Protein AF-A0A960BVI9-F1 (afdb_monomer_lite)

Structure (mmCIF, N/CA/C/O backbone):
data_AF-A0A960BVI9-F1
#
_entry.id   AF-A0A960BVI9-F1
#
loop_
_atom_site.group_PDB
_atom_site.id
_atom_site.type_symbol
_atom_site.label_atom_id
_atom_site.label_alt_id
_atom_site.label_comp_id
_atom_site.label_asym_id
_atom_site.label_entity_id
_atom_site.label_seq_id
_atom_site.pdbx_PDB_ins_code
_atom_site.Cartn_x
_atom_site.Cartn_y
_atom_site.Cartn_z
_atom_site.occupancy
_atom_site.B_iso_or_equiv
_atom_site.auth_seq_id
_atom_site.auth_comp_id
_atom_site.auth_asym_id
_atom_site.auth_atom_id
_atom_site.pdbx_PDB_model_num
ATOM 1 N N . MET A 1 1 ? -34.348 8.005 28.170 1.00 41.28 1 MET A N 1
ATOM 2 C CA . MET A 1 1 ? -33.166 7.684 27.341 1.00 41.28 1 MET A CA 1
ATOM 3 C C . MET A 1 1 ? -33.009 8.799 26.322 1.00 41.28 1 MET A C 1
ATOM 5 O O . MET A 1 1 ? -33.787 8.871 25.384 1.00 41.28 1 MET A O 1
ATOM 9 N N . THR A 1 2 ? -32.115 9.746 26.586 1.00 37.50 2 THR A N 1
ATOM 10 C CA . THR A 1 2 ? -31.888 10.945 25.771 1.00 37.50 2 THR A CA 1
ATOM 11 C C . THR A 1 2 ? -30.920 10.625 24.633 1.00 37.50 2 THR A C 1
ATOM 13 O O . THR A 1 2 ? -29.771 10.257 24.862 1.00 37.50 2 THR A O 1
ATOM 16 N N . THR A 1 3 ? -31.387 10.753 23.393 1.00 50.28 3 THR A N 1
ATOM 17 C CA . THR A 1 3 ? -30.554 10.714 22.188 1.00 50.28 3 THR A CA 1
ATOM 18 C C . THR A 1 3 ? -29.723 11.993 22.121 1.00 50.28 3 THR A C 1
ATOM 20 O O . THR A 1 3 ? -30.247 13.062 21.807 1.00 50.28 3 THR A O 1
ATOM 23 N N . ALA A 1 4 ? -28.435 11.903 22.453 1.00 48.38 4 ALA A N 1
ATOM 24 C CA . ALA A 1 4 ? -27.491 12.988 22.207 1.00 48.38 4 ALA A CA 1
ATOM 25 C C . ALA A 1 4 ? -27.341 13.204 20.686 1.00 48.38 4 ALA A C 1
ATOM 27 O O . ALA A 1 4 ? -27.216 12.222 19.948 1.00 48.38 4 ALA A O 1
ATOM 28 N N . PRO A 1 5 ? -27.349 14.454 20.191 1.00 46.62 5 PRO A N 1
ATOM 29 C CA . PRO A 1 5 ? -27.175 14.726 18.773 1.00 46.62 5 PRO A CA 1
ATOM 30 C C . PRO A 1 5 ? -25.729 14.405 18.375 1.00 46.62 5 PRO A C 1
ATOM 32 O O . PRO A 1 5 ? -24.778 14.916 18.969 1.00 46.62 5 PRO A O 1
ATOM 35 N N . ALA A 1 6 ? -25.554 13.556 17.362 1.00 50.59 6 ALA A N 1
ATOM 36 C CA . ALA A 1 6 ? -24.264 13.336 16.723 1.00 50.59 6 ALA A CA 1
ATOM 37 C C . ALA A 1 6 ? -23.855 14.627 15.992 1.00 50.59 6 ALA A C 1
ATOM 39 O O . ALA A 1 6 ? -24.289 14.889 14.873 1.00 50.59 6 ALA A O 1
ATOM 40 N N . GLY A 1 7 ? -23.064 15.473 16.656 1.00 50.00 7 GLY A N 1
ATOM 41 C CA . GLY A 1 7 ? -22.463 16.650 16.029 1.00 50.00 7 GLY A CA 1
ATOM 42 C C . GLY A 1 7 ? -21.568 16.257 14.841 1.00 50.00 7 GLY A C 1
ATOM 43 O O . GLY A 1 7 ? -21.094 15.118 14.786 1.00 50.00 7 GLY A O 1
ATOM 44 N N . PRO A 1 8 ? -21.296 17.170 13.890 1.00 53.22 8 PRO A N 1
ATOM 45 C CA . PRO A 1 8 ? -20.528 16.846 12.695 1.00 53.22 8 PRO A CA 1
ATOM 46 C C . PRO A 1 8 ? -19.108 16.425 13.091 1.00 53.22 8 PRO A C 1
ATOM 48 O O . PRO A 1 8 ? -18.296 17.247 13.516 1.00 53.22 8 PRO A O 1
ATOM 51 N N . VAL A 1 9 ? -18.794 15.138 12.932 1.00 60.09 9 VAL A N 1
ATOM 52 C CA . VAL A 1 9 ? -17.476 14.538 13.231 1.00 60.09 9 VAL A CA 1
ATOM 53 C C . VAL A 1 9 ? -16.339 15.245 12.464 1.00 60.09 9 VAL A C 1
ATOM 55 O O . VAL A 1 9 ? -15.193 15.265 12.903 1.00 60.09 9 VAL A O 1
ATOM 58 N N . VAL A 1 10 ? -16.683 15.936 11.374 1.00 54.84 10 VAL A N 1
ATOM 59 C CA . VAL A 1 10 ? -15.798 16.760 10.535 1.00 54.84 10 VAL A CA 1
ATOM 60 C C . VAL A 1 10 ? -15.158 17.936 11.293 1.00 54.84 10 VAL A C 1
ATOM 62 O O . VAL A 1 10 ? -14.070 18.372 10.927 1.00 54.84 10 VAL A O 1
ATOM 65 N N . GLY A 1 11 ? -15.788 18.447 12.357 1.00 55.06 11 GLY A N 1
ATOM 66 C CA . GLY A 1 11 ? -15.267 19.582 13.134 1.00 55.06 11 GLY A CA 1
ATOM 67 C C . GLY A 1 11 ? -14.165 19.230 14.142 1.00 55.06 11 GLY A C 1
ATOM 68 O O . GLY A 1 11 ? -13.556 20.137 14.701 1.00 55.06 11 GLY A O 1
ATOM 69 N N . LYS A 1 12 ? -13.911 17.937 14.392 1.00 58.44 12 LYS A N 1
ATOM 70 C CA . LYS A 1 12 ? -12.926 17.455 15.383 1.00 58.44 12 LYS A CA 1
ATOM 71 C C . LYS A 1 12 ? -11.651 16.867 14.766 1.00 58.44 12 LYS A C 1
ATOM 73 O O . LYS A 1 12 ? -10.797 16.385 15.503 1.00 58.44 12 LYS A O 1
ATOM 78 N N . LEU A 1 13 ? -11.524 16.889 13.440 1.00 55.69 13 LEU A N 1
ATOM 79 C CA . LEU A 1 13 ? -10.357 16.370 12.726 1.00 55.69 13 LEU A CA 1
ATOM 80 C C . LEU A 1 13 ? -9.377 17.510 12.430 1.00 55.69 13 LEU A C 1
ATOM 82 O O . LEU A 1 13 ? -9.787 18.587 11.990 1.00 55.69 13 LEU A O 1
ATOM 86 N N . SER A 1 14 ? -8.086 17.267 12.676 1.00 66.19 14 SER A N 1
ATOM 87 C CA . SER A 1 14 ? -7.003 18.189 12.317 1.00 66.19 14 SER A CA 1
ATOM 88 C C . SER A 1 14 ? -7.099 18.548 10.829 1.00 66.19 14 SER A C 1
ATOM 90 O O . SER A 1 14 ? -7.476 17.710 10.009 1.00 66.19 14 SER A O 1
ATOM 92 N N . THR A 1 15 ? -6.767 19.784 10.446 1.00 69.44 15 THR A N 1
ATOM 93 C CA . THR A 1 15 ? -6.812 20.231 9.038 1.00 69.44 15 THR A CA 1
ATOM 94 C C . THR A 1 15 ? -5.979 19.330 8.119 1.00 69.44 15 THR A C 1
ATOM 96 O O . THR A 1 15 ? -6.350 19.121 6.967 1.00 69.44 15 THR A O 1
ATOM 99 N N . LEU A 1 16 ? -4.910 18.731 8.650 1.00 67.31 16 LEU A N 1
ATOM 100 C CA . LEU A 1 16 ? -4.094 17.713 7.986 1.00 67.31 16 LEU A CA 1
ATOM 101 C C . LEU A 1 16 ? -4.873 16.429 7.670 1.00 67.31 16 LEU A C 1
ATOM 103 O O . LEU A 1 16 ? -4.855 15.995 6.523 1.00 67.31 16 LEU A O 1
ATOM 107 N N . ASP A 1 17 ? -5.609 15.872 8.634 1.00 74.25 17 ASP A N 1
ATOM 108 C CA . ASP A 1 17 ? -6.426 14.665 8.423 1.00 74.25 17 ASP A CA 1
ATOM 109 C C . ASP A 1 17 ? -7.610 14.951 7.495 1.00 74.25 17 ASP A C 1
ATOM 111 O O . ASP A 1 17 ? -7.989 14.127 6.663 1.00 74.25 17 ASP A O 1
ATOM 115 N N . ARG A 1 18 ? -8.172 16.161 7.590 1.00 78.81 18 ARG A N 1
ATOM 116 C CA . ARG A 1 18 ? -9.286 16.604 6.748 1.00 78.81 18 ARG A CA 1
ATOM 117 C C . ARG A 1 18 ? -8.893 16.750 5.276 1.00 78.81 18 ARG A C 1
ATOM 119 O O . ARG A 1 18 ? -9.699 16.432 4.405 1.00 78.81 18 ARG A O 1
ATOM 126 N N . PHE A 1 19 ? -7.683 17.234 4.996 1.00 84.38 19 PHE A N 1
ATOM 127 C CA . PHE A 1 19 ? -7.162 17.403 3.635 1.00 84.38 19 PHE A CA 1
ATOM 128 C C . PHE A 1 19 ? -6.171 16.304 3.229 1.00 84.38 19 PHE A C 1
ATOM 130 O O . PHE A 1 19 ? -5.498 16.438 2.209 1.00 84.38 19 PHE A O 1
ATOM 137 N N . LEU A 1 20 ? -6.096 15.201 3.979 1.00 84.00 20 LEU A N 1
ATOM 138 C CA . LEU A 1 20 ? -5.167 14.098 3.727 1.00 84.00 20 LEU A CA 1
ATOM 139 C C . LEU A 1 20 ? -5.226 13.569 2.279 1.00 84.00 20 LEU A C 1
ATOM 141 O O . LEU A 1 20 ? -4.162 13.431 1.676 1.00 84.00 20 LEU A O 1
ATOM 145 N N . PRO A 1 21 ? -6.407 13.365 1.651 1.00 88.88 21 PRO A N 1
ATOM 146 C CA . PRO A 1 21 ? -6.463 12.932 0.252 1.00 88.88 21 PRO A CA 1
ATOM 147 C C . PRO A 1 21 ? -5.818 13.940 -0.707 1.00 88.88 21 PRO A C 1
ATOM 149 O O . PRO A 1 21 ? -5.126 13.552 -1.644 1.00 88.88 21 PRO A O 1
ATOM 152 N N . VAL A 1 22 ? -6.004 15.238 -0.450 1.00 91.69 22 VAL A N 1
ATOM 153 C CA . VAL A 1 22 ? -5.425 16.316 -1.263 1.00 91.69 22 VAL A CA 1
ATOM 154 C C . VAL A 1 22 ? -3.905 16.319 -1.123 1.00 91.69 22 VAL A C 1
ATOM 156 O O . VAL A 1 22 ? -3.197 16.368 -2.126 1.00 91.69 22 VAL A O 1
ATOM 159 N N . TRP A 1 23 ? -3.397 16.194 0.104 1.00 89.88 23 TRP A N 1
ATOM 160 C CA . TRP A 1 23 ? -1.960 16.106 0.360 1.00 89.88 23 TRP A CA 1
ATOM 161 C C . TRP A 1 23 ? -1.320 14.876 -0.290 1.00 89.88 23 TRP A C 1
ATOM 163 O O . TRP A 1 23 ? -0.238 15.002 -0.860 1.00 89.88 23 TRP A O 1
ATOM 173 N N . ILE A 1 24 ? -1.993 13.718 -0.273 1.00 90.00 24 ILE A N 1
ATOM 174 C CA . ILE A 1 24 ? -1.521 12.504 -0.960 1.00 90.00 24 ILE A CA 1
ATOM 175 C C . ILE A 1 24 ? -1.389 12.762 -2.464 1.00 90.00 24 ILE A C 1
ATOM 177 O O . ILE A 1 24 ? -0.338 12.484 -3.037 1.00 90.00 24 ILE A O 1
ATOM 181 N N . VAL A 1 25 ? -2.410 13.340 -3.102 1.00 93.81 25 VAL A N 1
ATOM 182 C CA . VAL A 1 25 ? -2.375 13.637 -4.544 1.00 93.81 25 VAL A CA 1
ATOM 183 C C . VAL A 1 25 ? -1.263 14.631 -4.883 1.00 93.81 25 VAL A C 1
ATOM 185 O O . VAL A 1 25 ? -0.531 14.418 -5.850 1.00 93.81 25 VAL A O 1
ATOM 188 N N . ILE A 1 26 ? -1.087 15.681 -4.075 1.00 94.38 26 ILE A N 1
ATOM 189 C CA . ILE A 1 26 ? -0.002 16.657 -4.256 1.00 94.38 26 ILE A CA 1
ATOM 190 C C . ILE A 1 26 ? 1.366 15.977 -4.126 1.00 94.38 26 ILE A C 1
ATOM 192 O O . ILE A 1 26 ? 2.237 16.201 -4.965 1.00 94.38 26 ILE A O 1
ATOM 196 N N . ALA A 1 27 ? 1.555 15.121 -3.119 1.00 91.62 27 ALA A N 1
ATOM 197 C CA . ALA A 1 27 ? 2.803 14.390 -2.919 1.00 91.62 27 ALA A CA 1
ATOM 198 C C . ALA A 1 27 ? 3.096 13.416 -4.074 1.00 91.62 27 ALA A C 1
ATOM 200 O O . ALA A 1 27 ? 4.230 13.360 -4.551 1.00 91.62 27 ALA A O 1
ATOM 201 N N . MET A 1 28 ? 2.082 12.699 -4.574 1.00 92.88 28 MET A N 1
ATOM 202 C CA . MET A 1 28 ? 2.214 11.812 -5.736 1.00 92.88 28 MET A CA 1
ATOM 203 C C . MET A 1 28 ? 2.594 12.591 -6.999 1.00 92.88 28 MET A C 1
ATOM 205 O O . MET A 1 28 ? 3.538 12.213 -7.695 1.00 92.88 28 MET A O 1
ATOM 209 N N . ALA A 1 29 ? 1.893 13.693 -7.281 1.00 93.38 29 ALA A N 1
ATOM 210 C CA . ALA A 1 29 ? 2.171 14.537 -8.438 1.00 93.38 29 ALA A CA 1
ATOM 211 C C . ALA A 1 29 ? 3.575 15.152 -8.356 1.00 93.38 29 ALA A C 1
ATOM 213 O O . ALA A 1 29 ? 4.336 15.082 -9.321 1.00 93.38 29 ALA A O 1
ATOM 214 N N . GLY A 1 30 ? 3.944 15.692 -7.191 1.00 93.69 30 GLY A N 1
ATOM 215 C CA . GLY A 1 30 ? 5.273 16.241 -6.937 1.00 93.69 30 GLY A CA 1
ATOM 216 C C . GLY A 1 30 ? 6.375 15.196 -7.114 1.00 93.69 30 GLY A C 1
ATOM 217 O O . GLY A 1 30 ? 7.350 15.458 -7.813 1.00 93.69 30 GLY A O 1
ATOM 218 N N . GLY A 1 31 ? 6.194 13.995 -6.558 1.00 87.19 31 GLY A N 1
ATOM 219 C CA . GLY A 1 31 ? 7.140 12.887 -6.700 1.00 87.19 31 GLY A CA 1
ATOM 220 C C . GLY A 1 31 ? 7.330 12.444 -8.153 1.00 87.19 31 GLY A C 1
ATOM 221 O O . GLY A 1 31 ? 8.465 12.274 -8.596 1.00 87.19 31 GLY A O 1
ATOM 222 N N . LEU A 1 32 ? 6.244 12.322 -8.923 1.00 88.31 32 LEU A N 1
ATOM 223 C CA . LEU A 1 32 ? 6.309 11.923 -10.333 1.00 88.31 32 LEU A CA 1
ATOM 224 C C . LEU A 1 32 ? 6.975 12.994 -11.211 1.00 88.31 32 LEU A C 1
ATOM 226 O O . LEU A 1 32 ? 7.795 12.667 -12.071 1.00 88.31 32 LEU A O 1
ATOM 230 N N . LEU A 1 33 ? 6.647 14.271 -10.991 1.00 89.38 33 LEU A N 1
ATOM 231 C CA . LEU A 1 33 ? 7.253 15.388 -11.721 1.00 89.38 33 LEU A CA 1
ATOM 232 C C . LEU A 1 33 ? 8.747 15.502 -11.419 1.00 89.38 33 LEU A C 1
ATOM 234 O O . LEU A 1 33 ? 9.552 15.619 -12.342 1.00 89.38 33 LEU A O 1
ATOM 238 N N . LEU A 1 34 ? 9.119 15.400 -10.144 1.00 85.75 34 LEU A N 1
ATOM 239 C CA . LEU A 1 34 ? 10.506 15.452 -9.699 1.00 85.75 34 LEU A CA 1
ATOM 240 C C . LEU A 1 34 ? 11.307 14.256 -10.247 1.00 85.75 34 LEU A C 1
ATOM 242 O O . LEU A 1 34 ? 12.388 14.455 -10.799 1.00 85.75 34 LEU A O 1
ATOM 246 N N . GLY A 1 35 ? 10.728 13.050 -10.221 1.00 81.31 35 GLY A N 1
ATOM 247 C CA . GLY A 1 35 ? 11.288 11.845 -10.846 1.00 81.31 35 GLY A CA 1
ATOM 248 C C . GLY A 1 35 ? 11.476 11.955 -12.364 1.00 81.31 35 GLY A C 1
ATOM 249 O O . GLY A 1 35 ? 12.416 11.385 -12.913 1.00 81.31 35 GLY A O 1
ATOM 250 N N . ARG A 1 36 ? 10.614 12.715 -13.051 1.00 81.94 36 ARG A N 1
ATOM 251 C CA . ARG A 1 36 ? 10.702 12.942 -14.502 1.00 81.94 36 ARG A CA 1
ATOM 252 C C . ARG A 1 36 ? 11.695 14.043 -14.885 1.00 81.94 36 ARG A C 1
ATOM 254 O O . ARG A 1 36 ? 12.290 13.955 -15.955 1.00 81.94 36 ARG A O 1
ATOM 261 N N . TRP A 1 37 ? 11.826 15.093 -14.075 1.00 82.44 37 TRP A N 1
ATOM 262 C CA . TRP A 1 37 ? 12.643 16.272 -14.402 1.00 82.44 37 TRP A CA 1
ATOM 263 C C . TRP A 1 37 ? 14.098 16.151 -13.953 1.00 82.44 37 TRP A C 1
ATOM 265 O O . TRP A 1 37 ? 14.955 16.819 -14.528 1.00 82.44 37 TRP A O 1
ATOM 275 N N . VAL A 1 38 ? 14.394 15.305 -12.964 1.00 78.56 38 VAL A N 1
ATOM 276 C CA . VAL A 1 38 ? 15.765 15.065 -12.495 1.00 78.56 38 VAL A CA 1
ATOM 277 C C . VAL A 1 38 ? 16.260 13.710 -13.023 1.00 78.56 38 VAL A C 1
ATOM 279 O O . VAL A 1 38 ? 16.050 12.676 -12.377 1.00 78.56 38 VAL A O 1
ATOM 282 N N . PRO A 1 39 ? 16.921 13.674 -14.198 1.00 66.81 39 PRO A N 1
ATOM 283 C CA . PRO A 1 39 ? 17.546 12.456 -14.699 1.00 66.81 39 PRO A CA 1
ATOM 284 C C . PRO A 1 39 ? 18.659 12.030 -13.733 1.00 66.81 39 PRO A C 1
ATOM 286 O O . PRO A 1 39 ? 19.564 12.803 -13.433 1.00 66.81 39 PRO A O 1
ATOM 289 N N . GLY A 1 40 ? 18.577 10.804 -13.214 1.00 6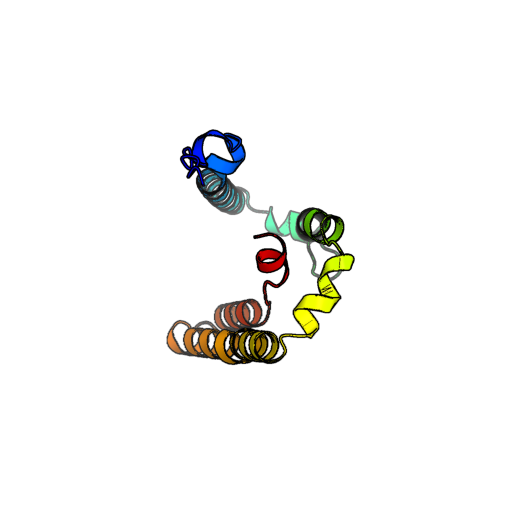9.06 40 GLY A N 1
ATOM 290 C CA . GLY A 1 40 ? 19.547 10.264 -12.253 1.00 69.06 40 GLY A CA 1
ATOM 291 C C . GLY A 1 40 ? 19.039 10.123 -10.817 1.00 69.06 40 GLY A C 1
ATOM 292 O O . GLY A 1 40 ? 19.765 9.579 -9.990 1.00 69.06 40 GLY A O 1
ATOM 293 N N . LEU A 1 41 ? 17.795 10.517 -10.510 1.00 66.38 41 LEU A N 1
ATOM 294 C CA . LEU A 1 41 ? 17.157 10.158 -9.233 1.00 66.38 41 LEU A CA 1
ATOM 295 C C . LEU A 1 41 ? 17.081 8.646 -9.043 1.00 66.38 41 LEU A C 1
ATOM 297 O O . LEU A 1 41 ? 17.479 8.154 -7.996 1.00 66.38 41 LEU A O 1
ATOM 301 N N . ASN A 1 42 ? 16.645 7.911 -10.069 1.00 63.44 42 ASN A N 1
ATOM 302 C CA . ASN A 1 42 ? 16.622 6.448 -10.024 1.00 63.44 42 ASN A CA 1
ATOM 303 C C . ASN A 1 42 ? 18.019 5.884 -9.750 1.00 63.44 42 ASN A C 1
ATOM 305 O O . ASN A 1 42 ? 18.168 5.043 -8.878 1.00 63.44 42 ASN A O 1
ATOM 309 N N . THR A 1 43 ? 19.054 6.424 -10.396 1.00 66.12 43 THR A N 1
ATOM 310 C CA . THR A 1 43 ? 20.447 6.000 -10.192 1.00 66.12 43 THR A CA 1
ATOM 311 C C . THR A 1 43 ? 20.974 6.367 -8.800 1.00 66.12 43 THR A C 1
ATOM 313 O O . THR A 1 43 ? 21.787 5.645 -8.231 1.00 66.12 43 THR A O 1
ATOM 316 N N . ALA A 1 44 ? 20.529 7.485 -8.219 1.00 69.75 44 ALA A N 1
ATOM 317 C CA . ALA A 1 44 ? 20.851 7.857 -6.844 1.00 69.75 44 ALA A CA 1
ATOM 318 C C . ALA A 1 44 ? 20.137 6.944 -5.833 1.00 69.75 44 ALA A C 1
ATOM 320 O O . ALA A 1 44 ? 20.754 6.526 -4.858 1.00 69.75 44 ALA A O 1
ATOM 321 N N . LEU A 1 45 ? 18.878 6.579 -6.091 1.00 65.62 45 LEU A N 1
ATOM 322 C CA . LEU A 1 45 ? 18.130 5.601 -5.299 1.00 65.62 45 LEU A CA 1
ATOM 323 C C . LEU A 1 45 ? 18.727 4.190 -5.425 1.00 65.62 45 LEU A C 1
ATOM 325 O O . LEU A 1 45 ? 18.814 3.494 -4.420 1.00 65.62 45 LEU A O 1
ATOM 329 N N . GLU A 1 46 ? 19.197 3.798 -6.611 1.00 63.38 46 GLU A N 1
ATOM 330 C CA . GLU A 1 46 ? 19.921 2.540 -6.842 1.00 63.38 46 GLU A CA 1
ATOM 331 C C . GLU A 1 46 ? 21.278 2.517 -6.132 1.00 63.38 46 GLU A C 1
ATOM 333 O O . GLU A 1 46 ? 21.706 1.474 -5.656 1.00 63.38 46 GLU A O 1
ATOM 338 N N . LYS A 1 47 ? 21.971 3.654 -6.000 1.00 69.62 47 LYS A N 1
ATOM 339 C CA . LYS A 1 47 ? 23.194 3.731 -5.175 1.00 69.62 47 LYS A CA 1
ATOM 340 C C . LYS A 1 47 ? 22.904 3.587 -3.681 1.00 69.62 47 LYS A C 1
ATOM 342 O O . LYS A 1 47 ? 23.777 3.159 -2.933 1.00 69.62 47 LYS A O 1
ATOM 347 N N . VAL A 1 48 ? 21.691 3.941 -3.255 1.00 70.12 48 VAL A N 1
ATOM 348 C CA . VAL A 1 48 ? 21.183 3.784 -1.883 1.00 70.12 48 VAL A CA 1
ATOM 349 C C . VAL A 1 48 ? 20.205 2.596 -1.823 1.00 70.12 48 VAL A C 1
ATOM 351 O O . VAL A 1 48 ? 19.170 2.639 -1.152 1.00 70.12 48 VAL A O 1
ATOM 354 N N . GLN A 1 49 ? 20.523 1.523 -2.550 1.00 69.88 49 GLN A N 1
ATOM 355 C CA . GLN A 1 49 ? 19.851 0.233 -2.445 1.00 69.88 49 GLN A CA 1
ATOM 356 C C . GLN A 1 49 ? 20.807 -0.790 -1.833 1.00 69.88 49 GLN A C 1
ATOM 358 O O . GLN A 1 49 ? 21.997 -0.808 -2.147 1.00 69.88 49 GLN A O 1
ATOM 363 N N . ILE A 1 50 ? 20.284 -1.647 -0.966 1.00 68.69 50 ILE A N 1
ATOM 364 C CA . ILE A 1 50 ? 21.005 -2.814 -0.452 1.00 68.69 50 ILE A CA 1
ATOM 365 C C . ILE A 1 50 ? 20.168 -4.024 -0.859 1.00 68.69 50 ILE A C 1
ATOM 367 O O . ILE A 1 50 ? 18.969 -4.050 -0.589 1.00 68.69 50 ILE A O 1
ATOM 371 N N . ASP A 1 51 ? 20.772 -4.963 -1.591 1.00 66.12 51 ASP A N 1
ATOM 372 C CA . ASP A 1 51 ? 20.118 -6.182 -2.097 1.00 66.12 51 ASP A CA 1
ATOM 373 C C . ASP A 1 51 ? 18.796 -5.937 -2.860 1.00 66.12 51 ASP A C 1
ATOM 375 O O . ASP A 1 51 ? 17.825 -6.678 -2.728 1.00 66.12 51 ASP A O 1
ATOM 379 N N . GLY A 1 52 ? 18.745 -4.872 -3.672 1.00 69.00 52 GLY A N 1
ATOM 380 C CA . GLY A 1 52 ? 17.582 -4.539 -4.509 1.00 69.00 52 GLY A CA 1
ATOM 381 C C . GLY A 1 52 ? 16.439 -3.820 -3.781 1.00 69.00 52 GLY A C 1
ATOM 382 O O . GLY A 1 52 ? 15.395 -3.571 -4.384 1.00 69.00 52 GLY A O 1
ATOM 383 N N . ILE A 1 53 ? 16.622 -3.451 -2.507 1.00 75.19 53 ILE A N 1
ATOM 384 C CA . ILE A 1 53 ? 15.641 -2.695 -1.719 1.00 75.19 53 ILE A CA 1
ATOM 385 C C . ILE A 1 53 ? 16.180 -1.287 -1.455 1.00 75.19 53 ILE A C 1
ATOM 387 O O . ILE A 1 53 ? 17.240 -1.112 -0.850 1.00 75.19 53 ILE A O 1
ATOM 391 N N . SER A 1 54 ? 15.440 -0.258 -1.874 1.00 80.38 54 SER A N 1
ATOM 392 C CA . SER A 1 54 ? 15.819 1.137 -1.623 1.00 80.38 54 SER A CA 1
ATOM 393 C C . SER A 1 54 ? 15.663 1.485 -0.140 1.00 80.38 54 SER A C 1
ATOM 395 O O . SER A 1 54 ? 14.557 1.428 0.410 1.00 80.38 54 SER A O 1
ATOM 397 N N . LEU A 1 55 ? 16.750 1.925 0.497 1.00 83.88 55 LEU A N 1
ATOM 398 C CA . LEU A 1 55 ? 16.776 2.287 1.921 1.00 83.88 55 LEU A CA 1
ATOM 399 C C . LEU A 1 55 ? 15.705 3.330 2.315 1.00 83.88 55 LEU A C 1
ATOM 401 O O . LEU A 1 55 ? 15.050 3.143 3.342 1.00 83.88 55 LEU A O 1
ATOM 405 N N . PRO A 1 56 ? 15.458 4.394 1.517 1.00 82.88 56 PRO A N 1
ATOM 406 C CA . PRO A 1 56 ? 14.422 5.381 1.831 1.00 82.88 56 PRO A CA 1
ATOM 407 C C . PRO A 1 56 ? 13.010 4.789 1.838 1.00 82.88 56 PRO A C 1
ATOM 409 O O . PRO A 1 56 ? 12.197 5.133 2.695 1.00 82.88 56 PRO A O 1
ATOM 412 N N . ILE A 1 57 ? 12.725 3.872 0.908 1.00 83.75 57 ILE A N 1
ATOM 413 C CA . ILE A 1 57 ? 11.426 3.197 0.817 1.00 83.75 57 ILE A CA 1
ATOM 414 C C . ILE A 1 57 ? 11.258 2.262 2.015 1.00 83.75 57 ILE A C 1
ATOM 416 O O . ILE A 1 57 ? 10.225 2.302 2.678 1.00 83.75 57 ILE A O 1
ATOM 420 N N . ALA A 1 58 ? 12.288 1.477 2.339 1.00 85.50 58 ALA A N 1
ATOM 421 C CA . ALA A 1 58 ? 12.274 0.588 3.497 1.00 85.50 58 ALA A CA 1
ATOM 422 C C . ALA A 1 58 ? 12.031 1.354 4.808 1.00 85.50 58 ALA A C 1
ATOM 424 O O . ALA A 1 58 ? 11.190 0.951 5.612 1.00 85.50 58 ALA A O 1
ATOM 425 N N . LEU A 1 59 ? 12.707 2.491 5.002 1.00 89.38 59 LEU A N 1
ATOM 426 C CA . LEU A 1 59 ? 12.512 3.337 6.179 1.00 89.38 59 LEU A CA 1
ATOM 427 C C . LEU A 1 59 ? 11.109 3.962 6.210 1.00 89.38 59 LEU A C 1
ATOM 429 O O . LEU A 1 59 ? 10.473 3.976 7.263 1.00 89.38 59 LEU A O 1
ATOM 433 N N . GLY A 1 60 ? 10.589 4.413 5.065 1.00 87.38 60 GLY A N 1
ATOM 434 C CA . GLY A 1 60 ? 9.214 4.905 4.949 1.00 87.38 60 GLY A CA 1
ATOM 435 C C . GLY A 1 60 ? 8.173 3.847 5.333 1.00 87.38 60 GLY A C 1
ATOM 436 O O . GLY A 1 60 ? 7.269 4.127 6.121 1.00 87.38 60 GLY A O 1
ATOM 437 N N . LEU A 1 61 ? 8.337 2.613 4.848 1.00 87.44 61 LEU A N 1
ATOM 438 C CA . LEU A 1 61 ? 7.479 1.480 5.207 1.00 87.44 61 LEU A CA 1
ATOM 439 C C . LEU A 1 61 ? 7.592 1.127 6.698 1.00 87.44 61 LEU A C 1
ATOM 441 O O . LEU A 1 61 ? 6.575 0.886 7.348 1.00 87.44 61 LEU A O 1
ATOM 445 N N . LEU A 1 62 ? 8.801 1.149 7.269 1.00 87.94 62 LEU A N 1
ATOM 446 C CA . LEU A 1 62 ? 9.014 0.904 8.698 1.00 87.94 62 LEU A CA 1
ATOM 447 C C . LEU A 1 62 ? 8.272 1.936 9.560 1.00 87.94 62 LEU A C 1
ATOM 449 O O . LEU A 1 62 ? 7.556 1.566 10.495 1.00 87.94 62 LEU A O 1
ATOM 453 N N . VAL A 1 63 ? 8.401 3.222 9.220 1.00 89.38 63 VAL A N 1
ATOM 454 C CA . VAL A 1 63 ? 7.721 4.319 9.922 1.00 89.38 63 VAL A CA 1
ATOM 455 C C . VAL A 1 63 ? 6.204 4.205 9.789 1.00 89.38 63 VAL A C 1
ATOM 457 O O . VAL A 1 63 ? 5.505 4.464 10.764 1.00 89.38 63 VAL A O 1
ATOM 460 N N . MET A 1 64 ? 5.673 3.774 8.640 1.00 86.00 64 MET A N 1
ATOM 461 C CA . MET A 1 64 ? 4.224 3.571 8.483 1.00 86.00 64 MET A CA 1
ATOM 462 C C . MET A 1 64 ? 3.709 2.377 9.302 1.00 86.00 64 MET A C 1
ATOM 464 O O . MET A 1 64 ? 2.566 2.380 9.759 1.00 86.00 64 MET A O 1
ATOM 468 N N . MET A 1 65 ? 4.538 1.344 9.472 1.00 84.38 65 MET A N 1
ATOM 469 C CA . MET A 1 65 ? 4.163 0.116 10.168 1.00 84.38 65 MET A CA 1
ATOM 470 C C . MET A 1 65 ? 4.188 0.295 11.693 1.00 84.38 65 MET A C 1
ATOM 472 O O . MET A 1 65 ? 3.325 -0.242 12.391 1.00 84.38 65 MET A O 1
ATOM 476 N N . TYR A 1 66 ? 5.125 1.090 12.217 1.00 84.81 66 TYR A N 1
ATOM 477 C CA . TYR A 1 66 ? 5.299 1.317 13.656 1.00 84.81 66 TYR A CA 1
ATOM 478 C C . TYR A 1 66 ? 4.013 1.767 14.399 1.00 84.81 66 TYR A C 1
ATOM 480 O O . TYR A 1 66 ? 3.680 1.149 15.415 1.00 84.81 66 TYR A O 1
ATOM 488 N N . PRO A 1 67 ? 3.223 2.751 13.908 1.00 77.25 67 PRO A N 1
ATOM 489 C CA . PRO A 1 67 ? 1.974 3.178 14.541 1.00 77.25 67 PRO A CA 1
ATOM 490 C C . PRO A 1 67 ? 0.945 2.062 14.705 1.00 77.25 67 PRO A C 1
ATOM 492 O O . PRO A 1 67 ? 0.214 2.045 15.695 1.00 77.25 67 PRO A O 1
ATOM 495 N N . VAL A 1 68 ? 0.872 1.145 13.736 1.00 75.88 68 VAL A N 1
ATOM 496 C CA . VAL A 1 68 ? -0.079 0.030 13.760 1.00 75.88 68 VAL A CA 1
ATOM 497 C C . VAL A 1 68 ? 0.303 -0.933 14.877 1.00 75.88 68 VAL A C 1
ATOM 499 O O . VAL A 1 68 ? -0.537 -1.242 15.717 1.00 75.88 68 VAL A O 1
ATOM 502 N N . LEU A 1 69 ? 1.570 -1.362 14.922 1.00 71.44 69 LEU A N 1
ATOM 503 C CA . LEU A 1 69 ? 2.060 -2.320 15.921 1.00 71.44 69 LEU A CA 1
ATOM 504 C C . LEU A 1 69 ? 1.927 -1.775 17.350 1.00 71.44 69 LEU A C 1
ATOM 506 O O . LEU A 1 69 ? 1.536 -2.513 18.251 1.00 71.44 69 LEU A O 1
ATOM 510 N N . ALA A 1 70 ? 2.190 -0.482 17.555 1.00 74.88 70 ALA A N 1
ATOM 511 C CA . ALA A 1 70 ? 2.110 0.150 18.873 1.00 74.88 70 ALA A CA 1
ATOM 512 C C . ALA A 1 70 ? 0.671 0.304 19.410 1.00 74.88 70 ALA A C 1
ATOM 514 O O . ALA A 1 70 ? 0.477 0.437 20.617 1.00 74.88 70 ALA A O 1
ATOM 515 N N . LYS A 1 71 ? -0.349 0.296 18.539 1.00 66.06 71 LYS A N 1
ATOM 516 C CA . LYS A 1 71 ? -1.765 0.479 18.917 1.00 66.06 71 LYS A CA 1
ATOM 517 C C . LYS A 1 71 ? -2.532 -0.825 19.163 1.00 66.06 71 LYS A C 1
ATOM 519 O O . LYS A 1 71 ? -3.708 -0.764 19.534 1.00 66.06 71 LYS A O 1
ATOM 524 N 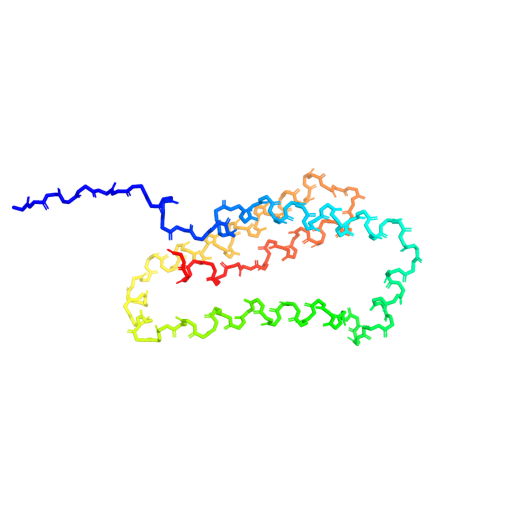N . VAL A 1 72 ? -1.916 -1.991 18.962 1.00 65.50 72 VAL A N 1
ATOM 525 C CA . VAL A 1 72 ? -2.584 -3.288 19.150 1.00 65.50 72 VAL A CA 1
ATOM 526 C C . VAL A 1 72 ? -2.834 -3.542 20.640 1.00 65.50 72 VAL A C 1
ATOM 528 O O . VAL A 1 72 ? -1.911 -3.740 21.423 1.00 65.50 72 VAL A O 1
ATOM 531 N N . ARG A 1 73 ? -4.113 -3.552 21.037 1.00 64.00 73 ARG A N 1
ATOM 532 C CA . ARG A 1 73 ? -4.556 -3.979 22.374 1.00 64.00 73 ARG A CA 1
ATOM 533 C C . ARG A 1 73 ? -4.798 -5.487 22.366 1.00 64.00 73 ARG A C 1
ATOM 535 O O . ARG A 1 73 ? -5.845 -5.935 21.899 1.00 64.00 73 ARG A O 1
ATOM 542 N N . TYR A 1 74 ? -3.844 -6.251 22.885 1.00 61.34 74 TYR A N 1
ATOM 543 C CA . TYR A 1 74 ? -3.885 -7.718 22.894 1.00 61.34 74 TYR A CA 1
ATOM 544 C C . TYR A 1 74 ? -5.059 -8.298 23.711 1.00 61.34 74 TYR A C 1
ATOM 546 O O . TYR A 1 74 ? -5.560 -9.365 23.370 1.00 61.34 74 TYR A O 1
ATOM 554 N N . ASP A 1 75 ? -5.598 -7.549 24.682 1.00 65.19 75 ASP A N 1
ATOM 555 C CA . ASP A 1 75 ? -6.717 -7.971 25.549 1.00 65.19 75 ASP A CA 1
ATOM 556 C C . ASP A 1 75 ? -8.064 -8.190 24.826 1.00 65.19 75 ASP A C 1
ATOM 558 O O . ASP A 1 75 ? -9.026 -8.674 25.418 1.00 65.19 75 ASP A O 1
ATOM 562 N N . ARG A 1 76 ? -8.182 -7.808 23.546 1.00 60.41 76 ARG A N 1
ATOM 563 C CA . ARG A 1 76 ? -9.412 -7.962 22.740 1.00 60.41 76 ARG A CA 1
ATOM 564 C C . ARG A 1 76 ? -9.331 -9.102 21.717 1.00 60.41 76 ARG A C 1
ATOM 566 O O . ARG A 1 76 ? -10.306 -9.317 21.006 1.00 60.41 76 ARG A O 1
ATOM 573 N N . LEU A 1 77 ? -8.207 -9.817 21.623 1.00 60.94 77 LEU A N 1
ATOM 574 C CA . LEU A 1 77 ? -8.010 -10.876 20.621 1.00 60.94 77 LEU A CA 1
ATOM 575 C C . LEU A 1 77 ? -8.803 -12.160 20.927 1.00 60.94 77 LEU A C 1
ATOM 577 O O . LEU A 1 77 ? -9.168 -12.889 20.005 1.00 60.94 77 LEU A O 1
ATOM 581 N N . ASP A 1 78 ? -9.132 -12.416 22.195 1.00 59.19 78 ASP A N 1
ATOM 582 C CA . ASP A 1 78 ? -9.860 -13.631 22.587 1.00 59.19 78 ASP A CA 1
ATOM 583 C C . ASP A 1 78 ? -11.333 -13.619 22.152 1.00 59.19 78 ASP A C 1
ATOM 585 O O . ASP A 1 78 ? -11.885 -14.640 21.739 1.00 59.19 78 ASP A O 1
ATOM 589 N N . THR A 1 79 ? -11.986 -12.453 22.161 1.00 61.06 79 THR A N 1
ATOM 590 C CA . THR A 1 79 ? -13.406 -12.352 21.792 1.00 61.06 79 THR A CA 1
ATOM 591 C C . THR A 1 79 ? -13.649 -12.488 20.288 1.00 61.06 79 THR A C 1
ATOM 593 O O . THR A 1 79 ? -14.689 -13.019 19.902 1.00 61.06 79 THR A O 1
ATOM 596 N N . VAL A 1 80 ? -12.693 -12.104 19.430 1.00 61.06 80 VAL A N 1
ATOM 597 C CA . VAL A 1 80 ? -12.791 -12.281 17.962 1.00 61.06 80 VAL A CA 1
ATOM 598 C C . VAL A 1 80 ? -12.496 -13.711 17.498 1.00 61.06 80 VAL A C 1
ATOM 600 O O . VAL A 1 80 ? -13.009 -14.124 16.461 1.00 61.06 80 VAL A O 1
ATOM 603 N N . THR A 1 81 ? -11.749 -14.501 18.276 1.00 62.88 81 THR A N 1
ATOM 604 C CA . THR A 1 81 ? -11.547 -15.941 18.012 1.00 62.88 81 THR A CA 1
ATOM 605 C C . THR A 1 81 ? -12.815 -16.769 18.257 1.00 62.88 81 THR A C 1
ATOM 607 O O . THR A 1 81 ? -12.991 -17.829 17.648 1.00 62.88 81 THR A O 1
ATOM 610 N N . SER A 1 82 ? -13.725 -16.284 19.109 1.00 66.12 82 SER A N 1
ATOM 611 C CA . SER A 1 82 ? -15.003 -16.951 19.386 1.00 66.12 82 SER A CA 1
ATOM 612 C C . SER A 1 82 ? -15.931 -16.955 18.161 1.00 66.12 82 SER A C 1
ATOM 614 O O . SER A 1 82 ? -16.613 -17.945 17.888 1.00 66.12 82 SER A O 1
ATOM 616 N N . ASP A 1 83 ? -15.889 -15.898 17.342 1.00 73.62 83 ASP A N 1
ATOM 617 C CA . ASP A 1 83 ? -16.777 -15.731 16.187 1.00 73.62 83 ASP A CA 1
ATOM 618 C C . ASP A 1 83 ? -16.192 -16.335 14.894 1.00 73.62 83 ASP A C 1
ATOM 620 O O . ASP A 1 83 ? -15.928 -15.671 13.882 1.00 73.62 83 ASP A O 1
ATOM 624 N N . ARG A 1 84 ? -15.961 -17.655 14.934 1.00 76.69 84 ARG A N 1
ATOM 625 C CA . ARG A 1 84 ? -15.311 -18.419 13.851 1.00 76.69 84 ARG A CA 1
ATOM 626 C C . ARG A 1 84 ? -15.978 -18.240 12.490 1.00 76.69 84 ARG A C 1
ATOM 628 O O . ARG A 1 84 ? -15.289 -18.266 11.474 1.00 76.69 84 ARG A O 1
ATOM 635 N N . ARG A 1 85 ? -17.301 -18.062 12.440 1.00 82.44 85 ARG A N 1
ATOM 636 C CA . ARG A 1 85 ? -18.030 -17.904 11.172 1.00 82.44 85 ARG A CA 1
ATOM 637 C C . ARG A 1 85 ? -17.643 -16.599 10.480 1.00 82.44 85 ARG A C 1
ATOM 639 O O . ARG A 1 85 ? -17.375 -16.602 9.277 1.00 82.44 85 ARG A O 1
ATOM 646 N N . MET A 1 86 ? -17.553 -15.511 11.243 1.00 80.69 86 MET A N 1
ATOM 647 C CA . MET A 1 86 ? -17.129 -14.219 10.714 1.00 80.69 86 MET A CA 1
ATOM 648 C C . MET A 1 86 ? -15.654 -14.262 10.299 1.00 80.69 86 MET A C 1
ATOM 650 O O . MET A 1 86 ? -15.310 -13.820 9.202 1.00 80.69 86 MET A O 1
ATOM 654 N N . LEU A 1 87 ? -14.803 -14.902 11.105 1.00 81.31 87 LEU A N 1
ATOM 655 C CA . LEU A 1 87 ? -13.373 -15.039 10.821 1.00 81.31 87 LEU A CA 1
ATOM 656 C C . LEU A 1 87 ? -13.098 -15.856 9.547 1.00 81.31 87 LEU A C 1
ATOM 658 O O . LEU A 1 87 ? -12.336 -15.411 8.690 1.00 81.31 87 LEU A O 1
ATOM 662 N N . ILE A 1 88 ? -13.768 -17.000 9.369 1.00 85.81 88 ILE A N 1
ATOM 663 C CA . ILE A 1 88 ? -13.638 -17.842 8.167 1.00 85.81 88 ILE A CA 1
ATOM 664 C C . ILE A 1 88 ? -14.163 -17.112 6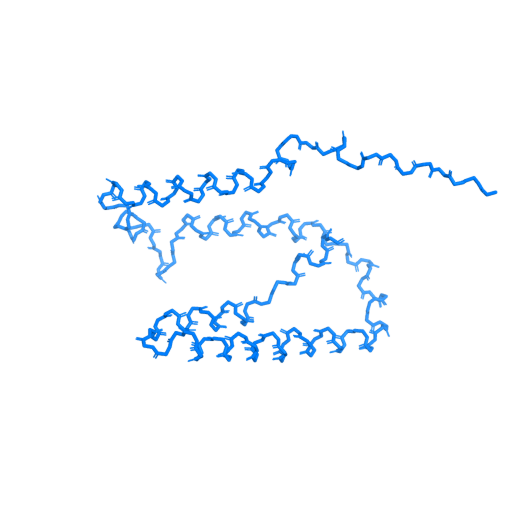.929 1.00 85.81 88 ILE A C 1
ATOM 666 O O . ILE A 1 88 ? -13.506 -17.135 5.892 1.00 85.81 88 ILE A O 1
ATOM 670 N N . SER A 1 89 ? -15.319 -16.446 7.020 1.00 87.44 89 SER A N 1
ATOM 671 C CA . SER A 1 89 ? -15.863 -15.697 5.879 1.00 87.44 89 SER A CA 1
ATOM 672 C C . SER A 1 89 ? -14.938 -14.553 5.450 1.00 87.44 89 SER A C 1
ATOM 674 O O . SER A 1 89 ? -14.648 -14.421 4.263 1.00 87.44 89 SER A O 1
ATOM 676 N N . SER A 1 90 ? -14.387 -13.794 6.403 1.00 83.31 90 SER A N 1
ATOM 677 C CA . SER A 1 90 ? -13.389 -12.756 6.130 1.00 83.31 90 SER A CA 1
ATOM 678 C C . SER A 1 90 ? -12.128 -13.353 5.509 1.00 83.31 90 SER A C 1
ATOM 680 O O . SER A 1 90 ? -11.636 -12.836 4.510 1.00 83.31 90 SER A O 1
ATOM 682 N N . LEU A 1 91 ? -11.631 -14.478 6.030 1.00 86.19 91 LEU A N 1
ATOM 683 C CA . LEU A 1 91 ? -10.448 -15.141 5.488 1.00 86.19 91 LEU A CA 1
ATOM 684 C C . LEU A 1 91 ? -10.677 -15.635 4.052 1.00 86.19 91 LEU A C 1
ATOM 686 O O . LEU A 1 91 ? -9.847 -15.379 3.189 1.00 86.19 91 LEU A O 1
ATOM 690 N N . LEU A 1 92 ? -11.821 -16.259 3.761 1.00 89.88 92 LEU A N 1
ATOM 691 C CA . LEU A 1 92 ? -12.177 -16.704 2.409 1.00 89.88 92 LEU A CA 1
ATOM 692 C C . LEU A 1 92 ? -12.300 -15.528 1.433 1.00 89.88 92 LEU A C 1
ATOM 694 O O . LEU A 1 92 ? -11.729 -15.565 0.344 1.00 89.88 92 LEU A O 1
ATOM 698 N N . LEU A 1 93 ? -12.994 -14.459 1.824 1.00 87.50 93 LEU A N 1
ATOM 699 C CA . LEU A 1 93 ? -13.123 -13.261 0.991 1.00 87.50 93 LEU A CA 1
ATOM 700 C C . LEU A 1 93 ? -11.757 -12.607 0.728 1.00 87.50 93 LEU A C 1
ATOM 702 O O . LEU A 1 93 ? -11.477 -12.150 -0.378 1.00 87.50 93 LEU A O 1
ATOM 706 N N . ASN A 1 94 ? -10.878 -12.603 1.723 1.00 86.69 94 ASN A N 1
ATOM 707 C CA . ASN A 1 94 ? -9.597 -11.907 1.654 1.00 86.69 94 ASN A CA 1
ATOM 708 C C . ASN A 1 94 ? -8.498 -12.701 0.970 1.00 86.69 94 ASN A C 1
ATOM 710 O O . ASN A 1 94 ? -7.604 -12.099 0.383 1.00 86.69 94 ASN A O 1
ATOM 714 N N . TRP A 1 95 ? -8.549 -14.023 1.086 1.00 87.19 95 TRP A N 1
ATOM 715 C CA . TRP A 1 95 ? -7.483 -14.918 0.656 1.00 87.19 95 TRP A CA 1
ATOM 716 C C . TRP A 1 95 ? -7.833 -15.676 -0.624 1.00 87.19 95 TRP A C 1
ATOM 718 O O . TRP A 1 95 ? -6.939 -16.047 -1.373 1.00 87.19 95 TRP A O 1
ATOM 728 N N . VAL A 1 96 ? -9.125 -15.859 -0.916 1.00 89.75 96 VAL A N 1
ATOM 729 C CA . VAL A 1 96 ? -9.590 -16.507 -2.150 1.00 89.75 96 VAL A CA 1
ATOM 730 C C . VAL A 1 96 ? -10.191 -15.475 -3.091 1.00 89.75 96 VAL A C 1
ATOM 732 O O . VAL A 1 96 ? -9.704 -15.310 -4.207 1.00 89.75 96 VAL A O 1
ATOM 735 N N . LEU A 1 97 ? -11.218 -14.743 -2.646 1.00 91.06 97 LEU A N 1
ATOM 736 C CA . LEU A 1 97 ? -11.966 -13.864 -3.549 1.00 91.06 97 LEU A CA 1
ATOM 737 C C . LEU A 1 97 ? -11.130 -12.661 -4.013 1.00 91.06 97 LEU A C 1
ATOM 739 O O . LEU A 1 97 ? -11.098 -12.369 -5.206 1.00 91.06 97 LEU A O 1
ATOM 743 N N . GLY A 1 98 ? -10.424 -11.996 -3.094 1.00 89.06 98 GLY A N 1
ATOM 744 C CA . GLY A 1 98 ? -9.551 -10.858 -3.407 1.00 89.06 98 GLY A CA 1
ATOM 745 C C . GLY A 1 98 ? -8.463 -11.196 -4.438 1.00 89.06 98 GLY A C 1
ATOM 746 O O . GLY A 1 98 ? -8.427 -10.564 -5.498 1.00 89.06 98 GLY A O 1
ATOM 747 N N . PRO A 1 99 ? -7.614 -12.210 -4.187 1.00 91.31 99 PRO A N 1
ATOM 748 C CA . PRO A 1 99 ? -6.583 -12.622 -5.135 1.00 91.31 99 PRO A CA 1
ATOM 749 C C . PRO A 1 99 ? -7.143 -13.142 -6.458 1.00 91.31 99 PRO A C 1
ATOM 751 O O . PRO A 1 99 ? -6.613 -12.790 -7.509 1.00 91.31 99 PRO A O 1
ATOM 754 N N . ALA A 1 100 ? -8.233 -13.921 -6.442 1.00 92.75 100 ALA A N 1
ATOM 755 C CA . ALA A 1 100 ? -8.854 -14.420 -7.670 1.00 92.75 100 ALA A CA 1
ATOM 756 C C . ALA A 1 100 ? -9.383 -13.279 -8.555 1.00 92.75 100 ALA A C 1
ATOM 758 O O . ALA A 1 100 ? -9.205 -13.299 -9.776 1.00 92.75 100 ALA A O 1
ATOM 759 N N . LEU A 1 101 ? -9.988 -12.256 -7.943 1.00 92.81 101 LEU A N 1
ATOM 760 C CA . LEU A 1 101 ? -10.460 -11.068 -8.649 1.00 92.81 101 LEU A CA 1
ATOM 761 C C . LEU A 1 101 ? -9.292 -10.282 -9.254 1.00 92.81 101 LEU A C 1
ATOM 763 O O . LEU A 1 101 ? -9.336 -9.950 -10.437 1.00 92.81 101 LEU A O 1
ATOM 767 N N . MET A 1 102 ? -8.227 -10.036 -8.486 1.00 92.12 102 MET A N 1
ATOM 768 C CA . MET A 1 102 ? -7.042 -9.319 -8.979 1.00 92.12 102 MET A CA 1
ATOM 769 C C . MET A 1 102 ? -6.309 -10.091 -10.079 1.00 92.12 102 MET A C 1
ATOM 771 O O . MET A 1 102 ? -5.888 -9.495 -11.067 1.00 92.12 102 MET A O 1
ATOM 775 N N . PHE A 1 103 ? -6.221 -11.415 -9.961 1.00 92.44 103 PHE A N 1
ATOM 776 C CA . PHE A 1 103 ? -5.670 -12.284 -11.000 1.00 92.44 103 PHE A CA 1
ATOM 777 C C . PHE A 1 103 ? -6.482 -12.208 -12.298 1.00 92.44 103 PHE A C 1
ATOM 779 O O . PHE A 1 103 ? -5.919 -12.051 -13.382 1.00 92.44 103 PHE A O 1
ATOM 786 N N . THR A 1 104 ? -7.810 -12.260 -12.184 1.00 93.19 104 THR A N 1
ATOM 787 C CA . THR A 1 104 ? -8.715 -12.148 -13.334 1.00 93.19 104 THR A CA 1
ATOM 788 C C . THR A 1 104 ? -8.571 -10.783 -14.006 1.00 93.19 104 THR A C 1
ATOM 790 O O . THR A 1 104 ? -8.411 -10.712 -15.224 1.00 93.19 104 THR A O 1
ATOM 793 N N . LEU A 1 105 ? -8.550 -9.699 -13.224 1.00 91.88 105 LEU A N 1
ATOM 794 C CA . LEU A 1 105 ? -8.328 -8.346 -13.742 1.00 91.88 105 LEU A CA 1
ATOM 795 C C . LEU A 1 105 ? -6.965 -8.204 -14.429 1.00 91.88 105 LEU A C 1
ATOM 797 O O . LEU A 1 105 ? -6.896 -7.610 -15.503 1.00 91.88 105 LEU A O 1
ATOM 801 N N . ALA A 1 106 ? -5.901 -8.776 -13.858 1.00 90.62 106 ALA A N 1
ATOM 802 C CA . ALA A 1 106 ? -4.570 -8.753 -14.459 1.00 90.62 106 ALA A CA 1
ATOM 803 C C . ALA A 1 106 ? -4.560 -9.411 -15.844 1.00 90.62 106 ALA A C 1
ATOM 805 O O . ALA A 1 106 ? -4.006 -8.849 -16.788 1.00 90.62 106 ALA A O 1
ATOM 806 N N . TRP A 1 107 ? -5.209 -10.565 -15.994 1.00 88.88 107 TRP A N 1
ATOM 807 C CA . TRP A 1 107 ? -5.256 -11.263 -17.278 1.00 88.88 107 TRP A CA 1
ATOM 808 C C . TRP A 1 107 ? -6.149 -10.571 -18.314 1.00 88.88 107 TRP A C 1
ATOM 810 O O . TRP A 1 107 ? -5.793 -10.538 -19.489 1.00 88.88 107 TRP A O 1
ATOM 820 N N . VAL A 1 108 ? -7.279 -9.993 -17.895 1.00 92.19 108 VAL A N 1
ATOM 821 C CA . VAL A 1 108 ? -8.235 -9.352 -18.814 1.00 92.19 108 VAL A CA 1
ATOM 822 C C . VAL A 1 108 ? -7.766 -7.968 -19.268 1.00 92.19 108 VAL A C 1
ATOM 824 O O . VAL A 1 108 ? -7.897 -7.641 -20.444 1.00 92.19 108 VAL A O 1
ATOM 827 N N . MET A 1 109 ? -7.234 -7.142 -18.361 1.00 87.69 109 MET A N 1
ATOM 828 C CA . MET A 1 109 ? -6.898 -5.745 -18.672 1.00 87.69 109 MET A CA 1
ATOM 829 C C . MET A 1 109 ? -5.459 -5.546 -19.164 1.00 87.69 109 MET A C 1
ATOM 831 O O . MET A 1 109 ? -5.212 -4.583 -19.885 1.00 87.69 109 MET A O 1
ATOM 835 N N . LEU A 1 110 ? -4.505 -6.404 -18.776 1.00 87.25 110 LEU A N 1
ATOM 836 C CA . LEU A 1 110 ? -3.075 -6.226 -19.077 1.00 87.25 110 LEU A CA 1
ATOM 837 C C . LEU A 1 110 ? -2.432 -7.430 -19.823 1.00 87.25 110 LEU A C 1
ATOM 839 O O . LEU A 1 110 ? -1.297 -7.800 -19.511 1.00 87.25 110 LEU A O 1
ATOM 843 N N . PRO A 1 111 ? -3.086 -8.068 -20.814 1.00 80.94 111 PRO A N 1
ATOM 844 C CA . PRO A 1 111 ? -2.575 -9.293 -21.445 1.00 80.94 111 PRO A CA 1
ATOM 845 C C . PRO A 1 111 ? -1.212 -9.123 -22.138 1.00 80.94 111 PRO A C 1
ATOM 847 O O . PRO A 1 111 ? -0.425 -10.070 -22.172 1.00 80.94 111 PRO A O 1
ATOM 850 N N . ASP A 1 112 ? -0.892 -7.920 -22.615 1.00 83.50 112 ASP A N 1
ATOM 851 C CA . ASP A 1 112 ? 0.339 -7.637 -23.367 1.00 83.50 112 ASP A CA 1
ATOM 852 C C . ASP A 1 112 ? 1.496 -7.136 -22.482 1.00 83.50 112 ASP A C 1
ATOM 854 O O . ASP A 1 112 ? 2.615 -6.944 -22.951 1.00 83.50 112 ASP A O 1
ATOM 858 N N . LEU A 1 113 ? 1.253 -6.950 -21.177 1.00 89.25 113 LEU A N 1
ATOM 859 C CA . LEU A 1 113 ? 2.182 -6.311 -20.241 1.00 89.25 113 LEU A CA 1
ATOM 860 C C . LEU A 1 113 ? 2.479 -7.227 -19.035 1.00 89.25 113 LEU A C 1
ATOM 862 O O . LEU A 1 113 ? 1.859 -7.094 -17.976 1.00 89.25 113 LEU A O 1
ATOM 866 N N . PRO A 1 114 ? 3.405 -8.202 -19.166 1.00 86.94 114 PRO A N 1
ATOM 867 C CA . PRO A 1 114 ? 3.669 -9.209 -18.129 1.00 86.94 114 PRO A CA 1
ATOM 868 C C . PRO A 1 114 ? 4.181 -8.625 -16.802 1.00 86.94 114 PRO A C 1
ATOM 870 O O . PRO A 1 114 ? 3.813 -9.118 -15.735 1.00 86.94 114 PRO A O 1
ATOM 873 N N . GLU A 1 115 ? 4.970 -7.552 -16.844 1.00 88.62 115 GLU A N 1
ATOM 874 C CA . GLU A 1 115 ? 5.500 -6.899 -15.639 1.00 88.62 115 GLU A CA 1
ATOM 875 C C . GLU A 1 115 ? 4.385 -6.275 -14.791 1.00 88.62 115 GLU A C 1
ATOM 877 O O . GLU A 1 115 ? 4.262 -6.548 -13.596 1.00 88.62 115 GLU A O 1
ATOM 882 N N . TYR A 1 116 ? 3.498 -5.508 -15.426 1.00 88.12 116 TYR A N 1
ATOM 883 C CA . TYR A 1 116 ? 2.373 -4.868 -14.750 1.00 88.12 116 TYR A CA 1
ATOM 884 C C . TYR A 1 116 ? 1.328 -5.882 -14.257 1.00 88.12 116 TYR A C 1
ATOM 886 O O . TYR A 1 116 ? 0.750 -5.692 -13.185 1.00 88.12 116 TYR A O 1
ATOM 894 N N . ARG A 1 117 ? 1.132 -6.999 -14.976 1.00 90.38 117 ARG A N 1
ATOM 895 C CA . ARG A 1 117 ? 0.316 -8.129 -14.492 1.00 90.38 117 ARG A CA 1
ATOM 896 C C . ARG A 1 117 ? 0.858 -8.709 -13.197 1.00 90.38 117 ARG A C 1
ATOM 898 O O . ARG A 1 117 ? 0.100 -8.915 -12.253 1.00 90.38 117 ARG A O 1
ATOM 905 N N . THR A 1 118 ? 2.164 -8.954 -13.156 1.00 90.69 118 THR A N 1
ATOM 906 C CA . THR A 1 118 ? 2.833 -9.523 -11.983 1.00 90.69 118 THR A CA 1
ATOM 907 C C . THR A 1 118 ? 2.692 -8.585 -10.787 1.00 90.69 118 THR A C 1
ATOM 909 O O . THR A 1 118 ? 2.289 -9.026 -9.712 1.00 90.69 118 THR A O 1
ATOM 912 N N . GLY A 1 119 ? 2.908 -7.281 -10.989 1.00 90.44 119 GLY A N 1
ATOM 913 C CA . GLY A 1 119 ? 2.685 -6.266 -9.957 1.00 90.44 119 GLY A CA 1
ATOM 914 C C . GLY A 1 119 ? 1.249 -6.261 -9.424 1.00 90.44 119 GLY A C 1
ATOM 915 O O . GLY A 1 119 ? 1.045 -6.288 -8.212 1.00 90.44 119 GLY A O 1
ATOM 916 N N . LEU A 1 120 ? 0.248 -6.301 -10.309 1.00 89.38 120 LEU A N 1
ATOM 917 C CA . LEU A 1 120 ? -1.160 -6.313 -9.904 1.00 89.38 120 LEU A CA 1
ATOM 918 C C . LEU A 1 120 ? -1.534 -7.576 -9.109 1.00 89.38 120 LEU A C 1
ATOM 920 O O . LEU A 1 120 ? -2.252 -7.488 -8.112 1.00 89.38 120 LEU A O 1
ATOM 924 N N . ILE A 1 121 ? -1.008 -8.740 -9.501 1.00 90.31 121 ILE A N 1
ATOM 925 C CA . ILE A 1 121 ? -1.200 -9.997 -8.764 1.00 90.31 121 ILE A CA 1
ATOM 926 C C . ILE A 1 121 ? -0.547 -9.913 -7.377 1.00 90.31 121 ILE A C 1
ATOM 928 O O . ILE A 1 121 ? -1.189 -10.262 -6.387 1.00 90.31 121 ILE A O 1
ATOM 932 N N . ILE A 1 122 ? 0.688 -9.405 -7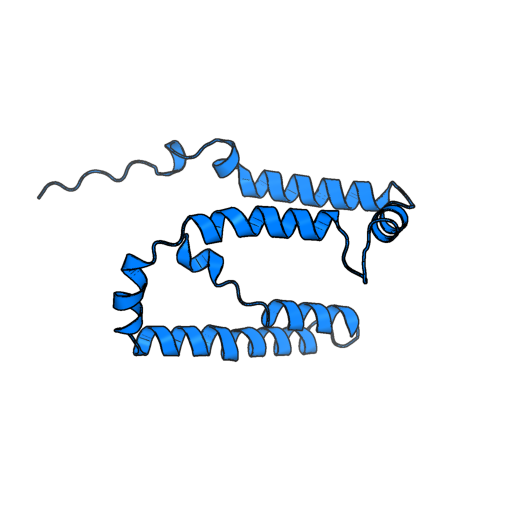.278 1.00 90.62 122 ILE A N 1
ATOM 933 C CA . ILE A 1 122 ? 1.393 -9.229 -5.996 1.00 90.62 122 ILE A CA 1
ATOM 934 C C . ILE A 1 122 ? 0.605 -8.304 -5.060 1.00 90.62 122 ILE A C 1
ATOM 936 O O . ILE A 1 122 ? 0.443 -8.623 -3.883 1.00 90.62 122 ILE A O 1
ATOM 940 N N . VAL A 1 123 ? 0.054 -7.200 -5.574 1.00 88.25 123 VAL A N 1
ATOM 941 C CA . VAL A 1 123 ? -0.807 -6.295 -4.793 1.00 88.25 123 VAL A CA 1
ATOM 942 C C . VAL A 1 123 ? -2.073 -7.008 -4.307 1.00 88.25 123 VAL A C 1
ATOM 944 O O . VAL A 1 123 ? -2.478 -6.815 -3.164 1.00 88.25 123 VAL A O 1
ATOM 947 N N . GLY A 1 124 ? -2.673 -7.873 -5.129 1.00 87.31 124 GLY A N 1
ATOM 948 C CA . GLY A 1 124 ? -3.821 -8.689 -4.724 1.00 87.31 124 GLY A CA 1
ATOM 949 C C . GLY A 1 124 ? -3.509 -9.708 -3.622 1.00 87.31 124 GLY A C 1
ATOM 950 O O . GLY A 1 124 ? -4.373 -9.991 -2.792 1.00 87.31 124 GLY A O 1
ATOM 951 N N . LEU A 1 125 ? -2.280 -10.233 -3.589 1.00 88.25 125 LEU A N 1
ATOM 952 C CA . LEU A 1 125 ? -1.799 -11.148 -2.547 1.00 88.25 125 LEU A CA 1
ATOM 953 C C . LEU A 1 125 ? -1.424 -10.417 -1.248 1.00 88.25 125 LEU A C 1
ATOM 955 O O . LEU A 1 125 ? -1.585 -10.967 -0.156 1.00 88.25 125 LEU A O 1
ATOM 959 N N . ALA A 1 126 ? -0.940 -9.178 -1.350 1.00 86.62 126 ALA A N 1
ATOM 960 C CA . ALA A 1 126 ? -0.588 -8.337 -0.213 1.00 86.62 126 ALA A CA 1
ATOM 961 C C . ALA A 1 126 ? -1.852 -7.865 0.530 1.00 86.62 126 ALA A C 1
ATOM 963 O O . ALA A 1 126 ? -2.436 -6.818 0.248 1.00 86.62 126 ALA A O 1
ATOM 964 N N . ARG A 1 127 ? -2.310 -8.653 1.506 1.00 77.38 127 ARG A N 1
ATOM 965 C CA . ARG A 1 127 ? -3.534 -8.348 2.250 1.00 77.38 127 ARG A CA 1
ATOM 966 C C . ARG A 1 127 ? -3.319 -7.249 3.300 1.00 77.38 127 ARG A C 1
ATOM 968 O O . ARG A 1 127 ? -2.548 -7.413 4.240 1.00 77.38 127 ARG A O 1
ATOM 975 N N . CYS A 1 128 ? -4.108 -6.176 3.232 1.00 73.56 128 CYS A N 1
ATOM 976 C CA . CYS A 1 128 ? -4.136 -5.136 4.266 1.00 73.56 128 CYS A CA 1
ATOM 977 C C . CYS A 1 128 ? -4.953 -5.570 5.495 1.00 73.56 128 CYS A C 1
ATOM 979 O O . CYS A 1 128 ? -6.152 -5.313 5.590 1.00 73.56 128 CYS A O 1
ATOM 981 N N . ILE A 1 129 ? -4.294 -6.217 6.455 1.00 68.06 129 ILE A N 1
ATOM 982 C CA . ILE A 1 129 ? -4.862 -6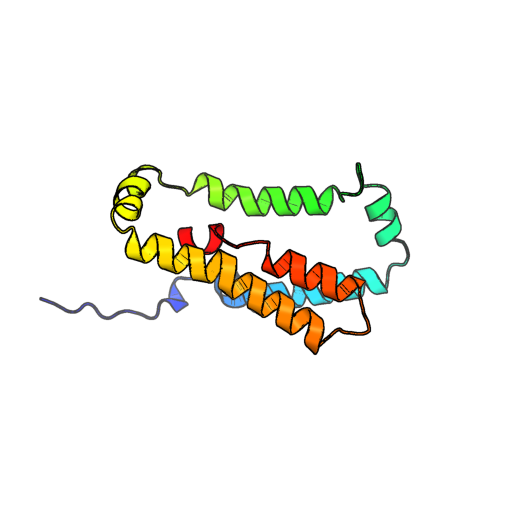.568 7.773 1.00 68.06 129 ILE A CA 1
ATOM 983 C C . ILE A 1 129 ? -4.823 -5.394 8.765 1.00 68.06 129 ILE A C 1
ATOM 985 O O . ILE A 1 129 ? -5.734 -5.232 9.570 1.00 68.06 129 ILE A O 1
ATOM 989 N N . ALA A 1 130 ? -3.809 -4.533 8.666 1.00 65.81 130 ALA A N 1
ATOM 990 C CA . ALA A 1 130 ? -3.590 -3.406 9.575 1.00 65.81 130 ALA A CA 1
ATOM 991 C C . ALA A 1 130 ? -4.729 -2.372 9.575 1.00 65.81 130 ALA A C 1
ATOM 993 O O . ALA A 1 130 ? -5.093 -1.840 10.621 1.00 65.81 130 ALA A O 1
ATOM 994 N N . MET A 1 131 ? -5.304 -2.092 8.403 1.00 71.69 131 MET A N 1
ATOM 995 C CA . MET A 1 131 ? -6.305 -1.035 8.253 1.00 71.69 131 MET A CA 1
ATOM 996 C C . MET A 1 131 ? -7.605 -1.358 8.997 1.00 71.69 131 MET A C 1
ATOM 998 O O . MET A 1 131 ? -8.163 -0.481 9.642 1.00 71.69 131 MET A O 1
ATOM 1002 N N . VAL A 1 132 ? -8.039 -2.620 8.973 1.00 64.56 132 VAL A N 1
ATOM 1003 C CA . VAL A 1 132 ? -9.286 -3.075 9.615 1.00 64.56 132 VAL A CA 1
ATOM 1004 C C . VAL A 1 132 ? -9.171 -3.134 11.143 1.00 64.56 132 VAL A C 1
ATOM 1006 O O . VAL A 1 132 ? -10.175 -3.149 11.837 1.00 64.56 132 VAL A O 1
ATOM 1009 N N . ILE A 1 133 ? -7.957 -3.184 11.698 1.00 60.19 133 ILE A N 1
ATOM 1010 C CA . ILE A 1 133 ? -7.763 -3.209 13.158 1.00 60.19 133 ILE A CA 1
ATOM 1011 C C . ILE A 1 133 ? -7.838 -1.792 13.754 1.00 60.19 133 ILE A C 1
ATOM 1013 O O . ILE A 1 133 ? -8.170 -1.628 14.928 1.00 60.19 133 ILE A O 1
ATOM 1017 N N . ILE A 1 134 ? -7.503 -0.768 12.963 1.00 57.91 134 ILE A N 1
ATOM 1018 C CA . ILE A 1 134 ? -7.449 0.632 13.410 1.00 57.91 134 ILE A CA 1
ATOM 1019 C C . ILE A 1 134 ? -8.779 1.367 13.187 1.00 57.91 134 ILE A C 1
ATOM 1021 O O . ILE A 1 134 ? -9.085 2.278 13.960 1.00 57.91 134 ILE A O 1
ATOM 1025 N N . TRP A 1 135 ? -9.522 0.991 12.145 1.00 56.78 135 TRP A N 1
ATOM 1026 C CA . TRP A 1 135 ? -10.805 1.578 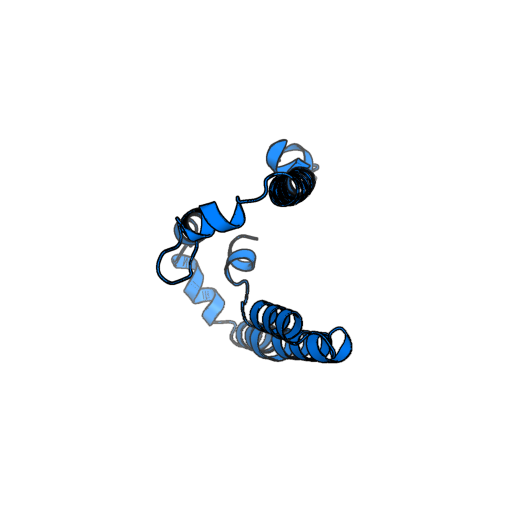11.743 1.00 56.78 135 TRP A CA 1
ATOM 1027 C C . TRP A 1 135 ? -11.983 0.732 12.214 1.00 56.78 135 TRP A C 1
ATOM 1029 O O . TRP A 1 135 ? -12.974 1.340 12.677 1.00 56.78 135 TRP A O 1
#

Radius of gyration: 20.64 Å; chains: 1; bounding box: 56×39×51 Å

pLDDT: mean 77.22, std 13.55, range [37.5, 94.38]

Foldseek 3Di:
DDDDDPDDPLVVDDPCVNCVVVVVVVVVVVVVVCVVPDPCPVVVQVVCDDPNHRPVVVVVVVVVVVVLVVPDDPVCPVVVVVPVVVVVVCCCCLQPVQLVVQLVCLCPPPVPPVVVSVVSSVVSNPGDPSVVRVD

Secondary structure (DSSP, 8-state):
--------GGGGS-HHHHTHHHHHHHHHHHHHHHHHHSTTHHHHHHHTEETTEEHHHHHHHHHHHHHHHHT--GGGHHHHHH-HHHHHHHHHIIIIIHHHHHHHHHHHH-TT-HHHHHHHHHHHHS---HHHHH-

Sequence (135 aa):
MTTAPAGPVVGKLSTLDRFLPVWIVIAMAGGLLLGRWVPGLNTALEKVQIDGISLPIALGLLVMMYPVLAKVRYDRLDTVTSDRRMLISSLLLNWVLGPALMFTLAWVMLPDLPEYRTGLIIVGLARCIAMVIIW